Protein AF-M4RZ40-F1 (afdb_monomer_lite)

Sequence (75 aa):
MTNRDKTFLLSGNESTCIPLGQIHALENPGVLLLEVIEAQTGSYLGKDYIVRLDDFYAEFKDIVCKSKLIADDYC

Foldseek 3Di:
DAAAPDDDDDDPPDDDDRDAFTKDWDWDPDPDDDDDDDDDDDPDDDPVQKDFDDDDDDDDDIDTGIIHGHDDPPD

InterPro domains:
  IPR001538 Mannose-6-phosphate isomerase, type II, C-terminal [PF01050] (2-55)
  IPR011051 RmlC-like cupin domain superfamily [SSF51182] (2-58)
  IPR051161 Mannose-6-phosphate isomerase type 2 [PTHR46390] (3-53)

Secondary structure (DSSP, 8-state):
-EETTEE----TT------TT-EEEE---SSSPPP------SS---GGGEEEEP----SS----EEEEEPPPS--

Structure (mmCIF, N/CA/C/O backbone):
data_AF-M4RZ40-F1
#
_entry.id   AF-M4RZ40-F1
#
loop_
_atom_site.group_PDB
_atom_site.id
_atom_site.type_symbol
_atom_site.label_atom_id
_atom_site.label_alt_id
_atom_site.label_comp_id
_atom_site.l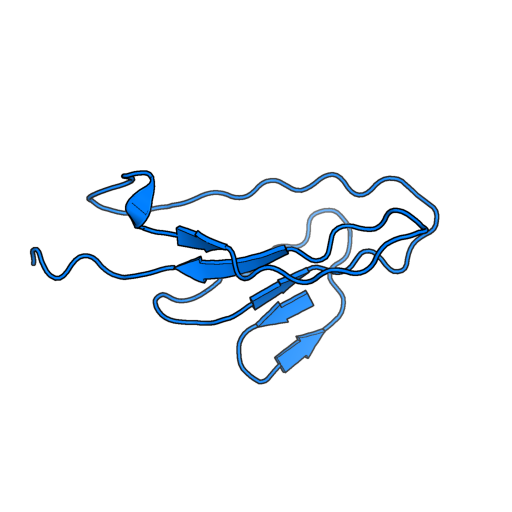abel_asym_id
_atom_site.label_entity_id
_atom_site.label_seq_id
_atom_site.pdbx_PDB_ins_code
_atom_site.Cartn_x
_atom_site.Cartn_y
_atom_site.Cartn_z
_atom_site.occupancy
_atom_site.B_iso_or_equiv
_atom_site.auth_seq_id
_atom_site.auth_comp_id
_atom_site.auth_asym_id
_atom_site.auth_atom_id
_atom_site.pdbx_PDB_model_num
ATOM 1 N N . MET A 1 1 ? 2.854 0.847 -7.371 1.00 89.38 1 MET A N 1
ATOM 2 C CA . MET A 1 1 ? 2.079 1.169 -6.154 1.00 89.38 1 MET A CA 1
ATOM 3 C C . MET A 1 1 ? 0.842 1.947 -6.549 1.00 89.38 1 MET A C 1
ATOM 5 O O . MET A 1 1 ? 0.958 2.928 -7.273 1.00 89.38 1 MET A O 1
ATOM 9 N N . THR A 1 2 ? -0.316 1.540 -6.051 1.00 91.19 2 THR A N 1
ATOM 10 C CA . THR A 1 2 ? -1.573 2.278 -6.145 1.00 91.19 2 THR A CA 1
ATOM 11 C C . THR A 1 2 ? -2.015 2.640 -4.735 1.00 91.19 2 THR A C 1
ATOM 13 O O . THR A 1 2 ? -2.104 1.772 -3.875 1.00 91.19 2 THR A O 1
ATOM 16 N N . ASN A 1 3 ? -2.267 3.921 -4.484 1.00 91.12 3 ASN A N 1
ATOM 17 C CA . ASN A 1 3 ? -2.737 4.449 -3.207 1.00 91.12 3 ASN A CA 1
ATOM 18 C C . ASN A 1 3 ? -3.919 5.380 -3.485 1.00 91.12 3 ASN A C 1
ATOM 20 O O . ASN A 1 3 ? -3.731 6.462 -4.054 1.00 91.12 3 ASN A O 1
ATOM 24 N N . ARG A 1 4 ? -5.131 4.954 -3.106 1.00 87.69 4 ARG A N 1
ATOM 25 C CA . ARG A 1 4 ? -6.383 5.604 -3.527 1.00 87.69 4 ARG A CA 1
ATOM 26 C C . ARG A 1 4 ? -6.483 5.642 -5.060 1.00 87.69 4 ARG A C 1
ATOM 28 O O . ARG A 1 4 ? -6.371 4.608 -5.707 1.00 87.69 4 ARG A O 1
ATOM 35 N N . ASP A 1 5 ? -6.611 6.838 -5.629 1.00 89.81 5 ASP A N 1
ATOM 36 C CA . ASP A 1 5 ? -6.760 7.095 -7.063 1.00 89.81 5 ASP A CA 1
ATOM 37 C C . ASP A 1 5 ? -5.420 7.337 -7.778 1.00 89.81 5 ASP A C 1
ATOM 39 O O . ASP A 1 5 ? -5.391 7.706 -8.951 1.00 89.81 5 ASP A O 1
ATOM 43 N N . LYS A 1 6 ? -4.289 7.200 -7.070 1.00 91.75 6 LYS A N 1
ATOM 44 C CA . LYS A 1 6 ? -2.960 7.486 -7.619 1.00 91.75 6 LYS A CA 1
ATOM 45 C C . LYS A 1 6 ? -2.151 6.217 -7.786 1.00 91.75 6 LYS A C 1
ATOM 47 O O . LYS A 1 6 ? -1.912 5.505 -6.814 1.00 91.75 6 LYS A O 1
ATOM 52 N N . THR A 1 7 ? -1.637 6.019 -8.994 1.00 93.06 7 THR A N 1
ATOM 53 C CA . THR A 1 7 ? -0.664 4.972 -9.306 1.00 93.06 7 THR A CA 1
ATOM 54 C C . THR A 1 7 ? 0.682 5.598 -9.635 1.00 93.06 7 THR A C 1
ATOM 56 O O . THR A 1 7 ? 0.761 6.546 -10.415 1.00 93.06 7 THR A O 1
ATOM 59 N N . PHE A 1 8 ? 1.737 5.079 -9.019 1.00 94.00 8 PHE A N 1
ATOM 60 C CA . PHE A 1 8 ? 3.109 5.538 -9.201 1.00 94.00 8 PHE A CA 1
ATOM 61 C C . PHE A 1 8 ? 4.112 4.403 -8.960 1.00 94.00 8 PHE A C 1
ATOM 63 O O . PHE A 1 8 ? 3.800 3.379 -8.336 1.00 94.00 8 PHE A O 1
ATOM 70 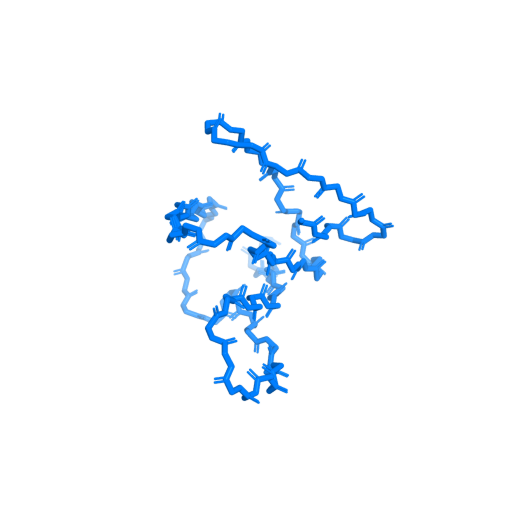N N . LEU A 1 9 ? 5.321 4.583 -9.489 1.00 92.69 9 LEU A N 1
ATOM 71 C CA . LEU A 1 9 ? 6.450 3.691 -9.243 1.00 92.69 9 LEU A CA 1
ATOM 72 C C . LEU A 1 9 ? 7.112 4.056 -7.913 1.00 92.69 9 LEU A C 1
ATOM 74 O O . LEU A 1 9 ? 7.208 5.232 -7.574 1.00 92.69 9 LEU A O 1
ATOM 78 N N . LEU A 1 10 ? 7.541 3.030 -7.182 1.00 91.06 10 LEU A N 1
ATOM 79 C CA . LEU A 1 10 ? 8.398 3.151 -6.009 1.00 91.06 10 LEU A CA 1
ATOM 80 C C . LEU A 1 10 ? 9.701 2.413 -6.309 1.00 91.06 10 LEU A C 1
ATOM 82 O O . LEU A 1 10 ? 9.673 1.272 -6.771 1.00 91.06 10 LEU A O 1
ATOM 86 N N . SER A 1 11 ? 10.818 3.075 -6.053 1.00 89.19 11 SER A N 1
ATOM 87 C CA . SER A 1 11 ? 12.168 2.531 -6.170 1.00 89.19 11 SER A CA 1
ATOM 88 C C . SER A 1 11 ? 12.672 2.020 -4.817 1.00 89.19 11 SER A C 1
ATOM 90 O O . SER A 1 11 ? 12.072 2.264 -3.769 1.00 89.19 11 SER A O 1
ATOM 92 N N . GLY A 1 12 ? 13.805 1.312 -4.821 1.00 87.00 12 GLY A N 1
ATOM 93 C CA . GLY A 1 12 ? 14.453 0.880 -3.581 1.00 87.00 12 GLY A CA 1
ATOM 94 C C . GLY A 1 12 ? 14.752 2.064 -2.654 1.00 87.00 12 GLY A C 1
ATOM 95 O O . GLY A 1 12 ? 15.222 3.104 -3.110 1.00 87.00 12 GLY A O 1
ATOM 96 N N . ASN A 1 13 ? 14.494 1.888 -1.355 1.00 87.62 13 ASN A N 1
ATOM 97 C CA . ASN A 1 13 ? 14.578 2.918 -0.307 1.00 87.62 13 ASN A CA 1
ATOM 98 C C . ASN A 1 13 ? 13.550 4.060 -0.404 1.00 87.62 13 ASN A C 1
ATOM 100 O O . ASN A 1 13 ? 13.639 5.020 0.363 1.00 87.62 13 ASN A O 1
ATOM 104 N N . GLU A 1 14 ? 12.557 3.967 -1.289 1.00 93.38 14 GLU A N 1
ATOM 105 C CA . GLU A 1 14 ? 11.405 4.867 -1.269 1.00 93.38 14 GLU A CA 1
ATOM 106 C C . GLU A 1 14 ? 10.280 4.306 -0.395 1.00 93.38 14 GLU A C 1
ATOM 108 O O . GLU A 1 14 ? 10.160 3.102 -0.171 1.00 93.38 14 GLU A O 1
ATOM 113 N N . SER A 1 15 ? 9.437 5.199 0.117 1.00 93.19 15 SER A N 1
ATOM 114 C CA . SER A 1 15 ? 8.305 4.830 0.961 1.00 93.19 15 SER A CA 1
ATOM 115 C C . SER A 1 15 ? 7.092 5.691 0.650 1.00 93.19 15 SER A C 1
ATOM 117 O O . SER A 1 15 ? 7.184 6.777 0.075 1.00 93.19 15 SER A O 1
ATOM 119 N N . THR A 1 16 ? 5.923 5.197 1.037 1.00 92.44 16 THR A N 1
ATOM 120 C CA . THR A 1 16 ? 4.684 5.959 0.974 1.00 92.44 16 THR A CA 1
ATOM 121 C C . THR A 1 16 ? 3.811 5.608 2.167 1.00 92.44 16 THR A C 1
ATOM 123 O O . THR A 1 16 ? 3.846 4.483 2.663 1.00 92.44 16 THR A O 1
ATOM 126 N N . CYS A 1 17 ? 3.027 6.576 2.630 1.00 90.69 17 CYS A N 1
ATOM 127 C CA . CYS A 1 17 ? 2.054 6.355 3.687 1.00 90.69 17 CYS A CA 1
ATOM 128 C C . CYS A 1 17 ? 0.716 5.951 3.069 1.00 90.69 17 CYS A C 1
ATOM 130 O O . CYS A 1 17 ? 0.204 6.633 2.177 1.00 90.69 17 CYS A O 1
ATOM 132 N N . ILE A 1 18 ? 0.142 4.860 3.564 1.00 88.62 18 ILE A N 1
ATOM 133 C CA . ILE A 1 18 ? -1.206 4.423 3.216 1.00 88.62 18 ILE A CA 1
ATOM 134 C C . ILE A 1 18 ? -2.157 5.010 4.260 1.00 88.62 18 ILE A C 1
ATOM 136 O O . ILE A 1 18 ? -2.072 4.651 5.434 1.00 88.62 18 ILE A O 1
ATOM 140 N N . PRO A 1 19 ? -3.072 5.908 3.874 1.00 85.12 19 PRO A N 1
ATOM 141 C CA . PRO A 1 19 ? -3.998 6.480 4.835 1.00 85.12 19 PRO A CA 1
ATOM 142 C C . PRO A 1 19 ? -5.053 5.463 5.281 1.00 85.12 19 PRO A C 1
ATOM 144 O O . PRO A 1 19 ? -5.457 4.588 4.513 1.00 85.12 19 PRO A O 1
ATOM 147 N N . LEU A 1 20 ? -5.576 5.652 6.491 1.00 84.56 20 LEU A N 1
ATOM 148 C CA . LEU A 1 20 ? -6.669 4.840 7.022 1.00 84.56 20 LEU A CA 1
ATOM 149 C C . LEU A 1 20 ? -7.895 4.855 6.099 1.00 84.56 20 LEU A C 1
ATOM 151 O O . LEU A 1 20 ? -8.243 5.870 5.486 1.00 84.56 20 LEU A O 1
ATOM 155 N N . GLY A 1 21 ? -8.555 3.707 6.010 1.00 83.25 21 GLY A N 1
ATOM 156 C CA . GLY A 1 21 ? -9.765 3.486 5.229 1.00 83.25 21 GLY A CA 1
ATOM 157 C C . GLY A 1 21 ? -9.537 3.300 3.728 1.00 83.25 21 GLY A C 1
ATOM 158 O O . GLY A 1 21 ? -10.515 3.145 2.992 1.00 83.25 21 GLY A O 1
ATOM 159 N N . GLN A 1 22 ? -8.289 3.317 3.260 1.00 86.69 22 GLN A N 1
ATOM 160 C CA . GLN A 1 22 ? -7.978 3.369 1.834 1.00 86.69 22 GLN A CA 1
ATOM 161 C C . GLN A 1 22 ? -7.512 2.037 1.291 1.00 86.69 22 GLN A C 1
ATOM 163 O O . GLN A 1 22 ? -6.672 1.363 1.887 1.00 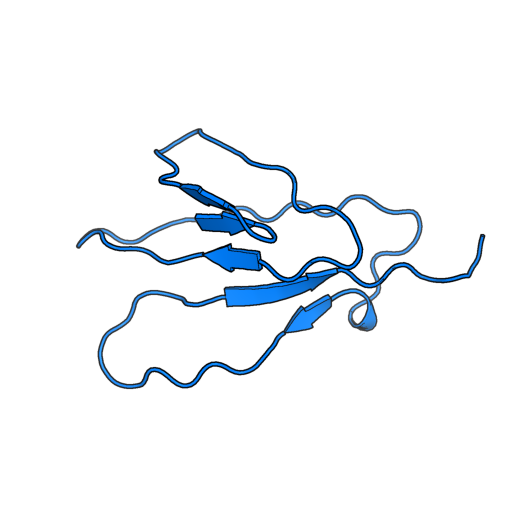86.69 22 GLN A O 1
ATOM 168 N N . ILE A 1 23 ? -8.034 1.708 0.113 1.00 88.31 23 ILE A N 1
ATOM 169 C CA . ILE A 1 23 ? -7.537 0.586 -0.666 1.00 88.31 23 ILE A CA 1
ATOM 170 C C . ILE A 1 23 ? -6.219 1.011 -1.308 1.00 88.31 23 ILE A C 1
ATOM 172 O O . ILE A 1 23 ? -6.103 2.094 -1.892 1.00 88.31 23 ILE A O 1
ATOM 176 N N . HIS A 1 24 ? -5.229 0.144 -1.192 1.00 88.69 24 HIS A N 1
ATOM 177 C CA . HIS A 1 24 ? -3.954 0.274 -1.875 1.00 88.69 24 HIS A CA 1
ATOM 178 C C . HIS A 1 24 ? -3.551 -1.069 -2.475 1.00 88.69 24 HIS A C 1
ATOM 180 O O . HIS A 1 24 ? -4.063 -2.107 -2.060 1.00 88.69 24 HIS A O 1
ATOM 186 N N . ALA A 1 25 ? -2.650 -1.029 -3.453 1.00 88.62 25 ALA A N 1
ATOM 187 C CA . ALA A 1 25 ? -2.090 -2.203 -4.105 1.00 88.62 25 ALA A CA 1
ATOM 188 C C . ALA A 1 25 ? -0.598 -1.997 -4.366 1.00 88.62 25 ALA A C 1
ATOM 190 O O . ALA A 1 25 ? -0.187 -0.949 -4.871 1.00 88.62 25 ALA A O 1
ATOM 191 N N . LEU A 1 26 ? 0.214 -3.003 -4.071 1.00 87.94 26 LEU A N 1
ATOM 192 C CA . LEU A 1 26 ? 1.593 -3.066 -4.541 1.00 87.94 26 LEU A CA 1
ATOM 193 C C . LEU A 1 26 ? 1.685 -4.123 -5.637 1.00 87.94 26 LEU A C 1
ATOM 195 O O . LEU A 1 26 ? 1.020 -5.143 -5.539 1.00 87.94 26 LEU A O 1
ATOM 199 N N . GLU A 1 27 ? 2.479 -3.847 -6.663 1.00 85.88 27 GLU A N 1
ATOM 200 C CA . GLU A 1 27 ? 2.775 -4.752 -7.772 1.00 85.88 27 GLU A CA 1
ATOM 201 C C . GLU A 1 27 ? 4.279 -4.648 -8.025 1.00 85.88 27 GLU A C 1
ATOM 203 O O . GLU A 1 27 ? 4.829 -3.539 -7.980 1.00 85.88 27 GLU A O 1
ATOM 208 N N . ASN A 1 28 ? 4.936 -5.784 -8.255 1.00 86.75 28 ASN A N 1
ATOM 209 C CA . ASN A 1 28 ? 6.340 -5.840 -8.643 1.00 86.75 28 ASN A CA 1
ATOM 210 C C . ASN A 1 28 ? 6.434 -6.065 -10.160 1.00 86.75 28 ASN A C 1
ATOM 212 O O . ASN A 1 28 ? 6.289 -7.196 -10.601 1.00 86.75 28 ASN A O 1
ATOM 216 N N . PRO A 1 29 ? 6.677 -5.028 -10.977 1.00 84.44 29 PRO A N 1
ATOM 217 C CA . PRO A 1 29 ? 6.862 -5.199 -12.420 1.00 84.44 29 PRO A CA 1
ATOM 218 C C . PRO A 1 29 ? 8.272 -5.702 -12.786 1.00 84.44 29 PRO A C 1
ATOM 220 O O . PRO A 1 29 ? 8.597 -5.842 -13.965 1.00 84.44 29 PRO A O 1
ATOM 223 N N . GLY A 1 30 ? 9.156 -5.866 -11.797 1.00 81.31 30 GLY A N 1
ATOM 224 C CA . GLY A 1 30 ? 10.544 -6.253 -11.993 1.00 81.31 30 GLY A CA 1
ATOM 225 C C . GLY A 1 30 ? 10.738 -7.766 -12.006 1.00 81.31 30 GLY A C 1
ATOM 226 O O . GLY A 1 30 ? 9.981 -8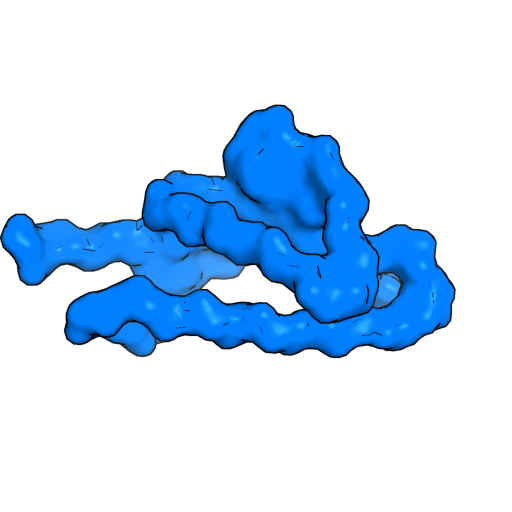.517 -11.416 1.00 81.31 30 GLY A O 1
ATOM 227 N N . VAL A 1 31 ? 11.831 -8.215 -12.622 1.00 80.19 31 VAL A N 1
ATOM 228 C CA . VAL A 1 31 ? 12.230 -9.637 -12.625 1.00 80.19 31 VAL A CA 1
ATOM 229 C C . VAL A 1 31 ? 12.973 -10.066 -11.354 1.00 80.19 31 VAL A C 1
ATOM 231 O O . VAL A 1 31 ? 13.298 -11.240 -11.183 1.00 80.19 31 VAL A O 1
ATOM 234 N N . LEU A 1 32 ? 13.315 -9.103 -10.494 1.00 83.44 32 LEU A N 1
ATOM 235 C CA . LEU A 1 32 ? 14.006 -9.336 -9.230 1.00 83.44 32 LEU A CA 1
ATOM 236 C C . LEU A 1 32 ? 12.992 -9.494 -8.100 1.00 83.44 32 LEU A C 1
ATOM 238 O O . LEU A 1 32 ? 11.920 -8.892 -8.131 1.00 83.44 32 LEU A O 1
ATOM 242 N N . LEU A 1 33 ? 13.369 -10.267 -7.080 1.00 82.44 33 LEU A N 1
ATOM 243 C CA . LEU A 1 33 ? 12.569 -10.412 -5.870 1.00 82.44 33 LEU A CA 1
ATOM 244 C C . LEU A 1 33 ? 12.394 -9.047 -5.192 1.00 82.44 33 LEU A C 1
ATOM 246 O O . LEU A 1 33 ? 13.377 -8.367 -4.897 1.00 82.44 33 LEU A O 1
ATOM 250 N N . LEU A 1 34 ? 11.143 -8.680 -4.924 1.00 82.25 34 LEU A N 1
ATOM 251 C CA . LEU A 1 34 ? 10.805 -7.481 -4.173 1.00 82.25 34 LEU A CA 1
ATOM 252 C C . LEU A 1 34 ? 10.707 -7.801 -2.677 1.00 82.25 34 LEU A C 1
ATOM 254 O O . LEU A 1 34 ? 9.866 -8.596 -2.256 1.00 82.25 34 LEU A O 1
ATOM 258 N N . GLU A 1 35 ? 11.538 -7.142 -1.874 1.00 84.00 35 GLU A N 1
ATOM 259 C CA . GLU A 1 35 ? 11.437 -7.144 -0.414 1.00 84.00 35 GLU A CA 1
ATOM 260 C C . GLU A 1 35 ? 10.716 -5.877 0.054 1.00 84.00 35 GLU A C 1
ATOM 262 O O . GLU A 1 35 ? 11.053 -4.765 -0.355 1.00 84.00 35 GLU A O 1
ATOM 267 N N . VAL A 1 36 ? 9.707 -6.043 0.910 1.00 86.50 36 VAL A N 1
ATOM 268 C CA . VAL A 1 36 ? 8.851 -4.948 1.383 1.00 86.50 36 VAL A CA 1
ATOM 269 C C . VAL A 1 36 ? 8.771 -4.998 2.896 1.00 86.50 36 VAL A C 1
ATOM 271 O O . VAL A 1 36 ? 8.582 -6.063 3.482 1.00 86.50 36 VAL A O 1
ATOM 274 N N . ILE A 1 37 ? 8.871 -3.829 3.522 1.00 87.69 37 ILE A N 1
ATOM 275 C CA . ILE A 1 37 ? 8.604 -3.655 4.945 1.00 87.69 37 ILE A CA 1
ATOM 276 C C . ILE A 1 37 ? 7.319 -2.847 5.074 1.00 87.69 37 ILE A C 1
ATOM 278 O O . ILE A 1 37 ? 7.253 -1.696 4.646 1.00 87.69 37 ILE A O 1
ATOM 282 N N . GLU A 1 38 ? 6.304 -3.452 5.680 1.00 86.19 38 GLU A N 1
ATOM 283 C CA . GLU A 1 38 ? 5.082 -2.763 6.076 1.00 86.19 38 GLU A CA 1
ATOM 284 C C . GLU A 1 38 ? 5.174 -2.432 7.567 1.00 86.19 38 GLU A C 1
ATOM 286 O O . GLU A 1 38 ? 5.290 -3.324 8.408 1.00 86.19 38 GLU A O 1
ATOM 291 N N . ALA A 1 39 ? 5.148 -1.141 7.892 1.00 86.00 39 ALA A N 1
ATOM 292 C CA . ALA A 1 39 ? 5.111 -0.665 9.267 1.00 86.00 39 ALA A CA 1
ATOM 293 C C . ALA A 1 39 ? 3.735 -0.065 9.557 1.00 86.00 39 ALA A C 1
ATOM 295 O O . ALA A 1 39 ? 3.262 0.803 8.824 1.00 86.00 39 ALA A O 1
ATOM 296 N N . GLN A 1 40 ? 3.113 -0.515 10.643 1.00 80.69 40 GLN A N 1
ATOM 297 C CA . GLN A 1 40 ? 1.812 -0.035 11.098 1.00 80.69 40 GLN A CA 1
ATOM 298 C C . GLN A 1 40 ? 1.983 0.769 12.382 1.00 80.69 40 GLN A C 1
ATOM 300 O O . GLN A 1 40 ? 2.762 0.403 13.264 1.00 80.69 40 GLN A O 1
ATOM 305 N N . THR A 1 41 ? 1.246 1.871 12.486 1.00 75.75 41 THR A N 1
ATOM 306 C CA . THR A 1 41 ? 1.231 2.736 13.664 1.00 75.75 41 THR A CA 1
ATOM 307 C C . THR A 1 41 ? -0.217 2.989 14.074 1.00 75.75 41 THR A C 1
ATOM 309 O O . THR A 1 41 ? -1.055 3.341 13.250 1.00 75.75 41 THR A O 1
ATOM 312 N N . GLY A 1 42 ? -0.530 2.770 15.351 1.00 74.19 42 GLY A N 1
ATOM 313 C CA . GLY A 1 42 ? -1.890 2.880 15.875 1.00 74.19 42 GLY A CA 1
ATOM 314 C C . GLY A 1 42 ? -1.953 2.540 17.361 1.00 74.19 42 GLY A C 1
ATOM 315 O O . GLY A 1 42 ? -1.031 1.931 17.903 1.00 74.19 42 GLY A O 1
ATOM 316 N N . SER A 1 43 ? -3.031 2.956 18.028 1.00 71.06 43 SER A N 1
ATOM 317 C CA . SER A 1 43 ? -3.315 2.616 19.431 1.00 71.06 43 SER A CA 1
ATOM 318 C C . SER A 1 43 ? -3.758 1.160 19.605 1.00 71.06 43 SER A C 1
ATOM 320 O O . SER A 1 43 ? -3.588 0.593 20.684 1.00 71.06 43 SER A O 1
ATOM 322 N N . TYR A 1 44 ? -4.270 0.543 18.539 1.00 67.75 44 TYR A N 1
ATOM 323 C CA . TYR A 1 44 ? -4.614 -0.869 18.461 1.00 67.75 44 TYR A CA 1
ATOM 324 C C . TYR A 1 44 ? -4.081 -1.452 17.148 1.00 67.75 44 TYR A C 1
ATOM 326 O O . TYR A 1 44 ? -4.245 -0.867 16.082 1.00 67.75 44 TYR A O 1
ATOM 334 N N . LEU A 1 45 ? -3.390 -2.589 17.247 1.00 67.19 45 LEU A N 1
ATOM 335 C CA . LEU A 1 45 ? -2.757 -3.305 16.130 1.00 67.19 45 LEU A CA 1
ATOM 336 C C . LEU A 1 45 ? -3.266 -4.753 16.073 1.00 67.19 45 LEU A C 1
ATOM 338 O O . LEU A 1 45 ? -2.499 -5.705 15.910 1.00 67.19 45 LEU A O 1
ATOM 342 N N . GLY A 1 46 ? -4.565 -4.942 16.314 1.00 68.00 46 GLY A N 1
ATOM 343 C CA . GLY A 1 46 ? -5.193 -6.252 16.197 1.00 68.00 46 GLY A CA 1
ATOM 344 C C . GLY A 1 46 ? -5.209 -6.742 14.751 1.00 68.00 46 GLY A C 1
ATOM 345 O O . GLY A 1 46 ? -5.148 -5.963 13.801 1.00 68.00 46 GLY A O 1
ATOM 346 N N . LYS A 1 47 ? -5.317 -8.063 14.577 1.00 63.28 47 LYS A N 1
ATOM 347 C CA . LYS A 1 47 ? -5.335 -8.701 13.249 1.00 63.28 47 LYS A CA 1
ATOM 348 C C . LYS A 1 47 ? -6.507 -8.247 12.369 1.00 63.28 47 LYS A C 1
ATOM 350 O O . LYS A 1 47 ? -6.407 -8.356 11.152 1.00 63.28 47 LYS A O 1
ATOM 355 N N . ASP A 1 48 ? -7.565 -7.717 12.975 1.00 73.25 48 ASP A N 1
ATOM 356 C CA . ASP A 1 48 ? -8.800 -7.311 12.298 1.00 73.25 48 ASP A CA 1
ATOM 357 C C . ASP A 1 48 ? -8.714 -5.897 11.687 1.00 73.25 48 ASP A C 1
ATOM 359 O O . ASP A 1 48 ? -9.607 -5.477 10.955 1.00 73.25 48 ASP A O 1
ATOM 363 N N . TYR A 1 49 ? -7.615 -5.173 11.931 1.00 72.44 49 TYR A N 1
ATOM 364 C CA . TYR A 1 49 ? -7.409 -3.798 11.460 1.00 72.44 49 TYR A CA 1
ATOM 365 C C . TYR A 1 49 ? -7.034 -3.714 9.971 1.00 72.44 49 TYR A C 1
ATOM 367 O O . TYR A 1 49 ? -7.024 -2.636 9.377 1.00 72.44 49 TYR A O 1
ATOM 375 N N . ILE A 1 50 ? -6.708 -4.842 9.335 1.00 78.00 50 ILE A N 1
ATOM 376 C CA . ILE A 1 50 ? -6.388 -4.894 7.907 1.00 78.00 50 ILE A CA 1
ATOM 377 C C . ILE A 1 50 ? -7.242 -5.946 7.238 1.00 78.00 50 ILE A C 1
ATOM 379 O O . ILE A 1 50 ? -7.099 -7.144 7.478 1.00 78.00 50 ILE A O 1
ATOM 383 N N . VAL A 1 51 ? -8.064 -5.490 6.302 1.00 81.56 51 VAL A N 1
ATOM 384 C CA . VAL A 1 51 ? -8.764 -6.387 5.392 1.00 81.56 51 VAL A CA 1
ATOM 385 C C . VAL A 1 51 ? -7.893 -6.583 4.170 1.00 81.56 51 VAL A C 1
ATOM 387 O O . VAL A 1 51 ? -7.665 -5.647 3.400 1.00 81.56 51 VAL A O 1
ATOM 390 N N . ARG A 1 52 ? -7.409 -7.813 3.998 1.00 82.69 52 ARG A N 1
ATOM 391 C CA . ARG A 1 52 ? -6.810 -8.265 2.744 1.00 82.69 52 ARG A CA 1
ATOM 392 C C . ARG A 1 52 ? -7.940 -8.581 1.777 1.00 82.69 52 ARG A C 1
ATOM 394 O O . ARG A 1 52 ? -8.852 -9.331 2.110 1.00 82.69 52 ARG A O 1
ATOM 401 N N . LEU A 1 53 ? -7.902 -7.944 0.619 1.00 78.94 53 LEU A N 1
ATOM 402 C CA . LEU A 1 53 ? -8.840 -8.189 -0.460 1.00 78.94 53 LEU A CA 1
ATOM 403 C C . LEU A 1 53 ? -8.212 -9.265 -1.342 1.00 78.94 53 LEU A C 1
ATOM 405 O O . LEU A 1 53 ? -7.093 -9.081 -1.822 1.00 78.94 53 LEU A O 1
ATOM 409 N N . ASP A 1 54 ? -8.905 -10.387 -1.512 1.00 67.69 54 ASP A N 1
ATOM 410 C CA . ASP A 1 54 ? -8.427 -11.461 -2.376 1.00 67.69 54 ASP A CA 1
ATOM 411 C C . ASP A 1 54 ? -8.391 -10.978 -3.828 1.00 67.69 54 ASP A C 1
ATOM 413 O O . ASP A 1 54 ? -9.423 -10.664 -4.418 1.00 67.69 54 ASP A O 1
ATOM 417 N N . ASP A 1 55 ? -7.195 -10.971 -4.407 1.00 59.66 55 ASP A N 1
ATOM 418 C CA . ASP A 1 55 ? -6.982 -10.861 -5.843 1.00 59.66 55 ASP A CA 1
ATOM 419 C C . ASP A 1 55 ? -6.258 -12.133 -6.295 1.00 59.66 55 ASP A C 1
ATOM 421 O O . ASP A 1 55 ? -5.067 -12.334 -6.048 1.00 59.66 55 ASP A O 1
ATOM 425 N N . PHE A 1 56 ? -6.998 -13.028 -6.947 1.00 51.88 56 PHE A N 1
ATOM 426 C CA . PHE A 1 56 ? -6.425 -14.186 -7.619 1.00 51.88 56 PHE A CA 1
ATOM 427 C C . PHE A 1 56 ? -5.797 -13.735 -8.940 1.00 51.88 56 PHE A C 1
ATOM 429 O O . PHE A 1 56 ? -6.498 -13.563 -9.933 1.00 51.88 56 PHE A O 1
ATOM 436 N N . TYR A 1 57 ? -4.472 -13.610 -8.978 1.00 51.03 57 TYR A N 1
ATOM 437 C CA . TYR A 1 57 ? -3.717 -13.772 -10.220 1.00 51.03 57 TYR A CA 1
ATOM 438 C C . TYR A 1 57 ? -2.751 -14.944 -10.049 1.00 51.03 57 TYR A C 1
ATOM 440 O O . TYR A 1 57 ? -1.638 -14.825 -9.539 1.00 51.03 57 TYR A O 1
ATOM 448 N N . ALA A 1 58 ? -3.245 -16.125 -10.413 1.00 49.75 58 ALA A N 1
ATOM 449 C CA . ALA A 1 58 ? -2.460 -17.341 -10.512 1.00 49.75 58 ALA A CA 1
ATOM 450 C C . ALA A 1 58 ? -1.726 -17.347 -11.860 1.00 49.75 58 ALA A C 1
ATOM 452 O O . ALA A 1 58 ? -2.367 -17.299 -12.902 1.00 49.75 58 ALA A O 1
ATOM 453 N N . GLU A 1 59 ? -0.391 -17.349 -11.820 1.00 51.66 59 GLU A N 1
ATOM 454 C CA . GLU A 1 59 ? 0.485 -18.366 -12.444 1.00 51.66 59 GLU A CA 1
ATOM 455 C C . GLU A 1 59 ? 1.952 -17.916 -12.482 1.00 51.66 59 GLU A C 1
ATOM 457 O O . GLU A 1 59 ? 2.835 -18.769 -12.474 1.00 51.66 59 GLU A O 1
ATOM 462 N N . PHE A 1 60 ? 2.248 -16.616 -12.375 1.00 44.03 60 PHE A N 1
ATOM 463 C CA . PHE A 1 60 ? 3.613 -16.136 -12.151 1.00 44.03 60 PHE A CA 1
ATOM 464 C C . PHE A 1 60 ? 3.660 -15.068 -11.056 1.00 44.03 60 PHE A C 1
ATOM 466 O O . PHE A 1 60 ? 2.903 -14.102 -11.062 1.00 44.03 60 PHE A O 1
ATOM 473 N N . LYS A 1 61 ? 4.516 -15.356 -10.065 1.00 48.06 61 LYS A N 1
ATOM 474 C CA . LYS A 1 61 ? 4.758 -14.621 -8.821 1.00 48.06 61 LYS A CA 1
ATOM 475 C C . LYS A 1 61 ? 5.036 -13.158 -9.115 1.00 48.06 61 LYS A C 1
ATOM 477 O O . LYS A 1 61 ? 6.083 -12.913 -9.677 1.00 48.06 61 LYS A O 1
ATOM 482 N N . ASP A 1 62 ? 4.195 -12.254 -8.636 1.00 47.47 62 ASP A N 1
ATOM 483 C CA . ASP A 1 62 ? 4.612 -10.945 -8.138 1.00 47.47 62 ASP A CA 1
ATOM 484 C C . ASP A 1 62 ? 3.436 -10.354 -7.349 1.00 47.47 62 ASP A C 1
ATOM 486 O O . ASP A 1 62 ? 2.330 -10.188 -7.852 1.00 47.47 62 ASP A O 1
ATOM 490 N N . ILE A 1 63 ? 3.638 -10.201 -6.041 1.00 51.09 63 ILE A N 1
ATOM 491 C CA . ILE A 1 63 ? 2.594 -10.035 -5.020 1.00 51.09 63 ILE A CA 1
ATOM 492 C C . ILE A 1 63 ? 1.687 -8.843 -5.345 1.00 51.09 63 ILE A C 1
ATOM 494 O O . ILE A 1 63 ? 2.144 -7.707 -5.277 1.00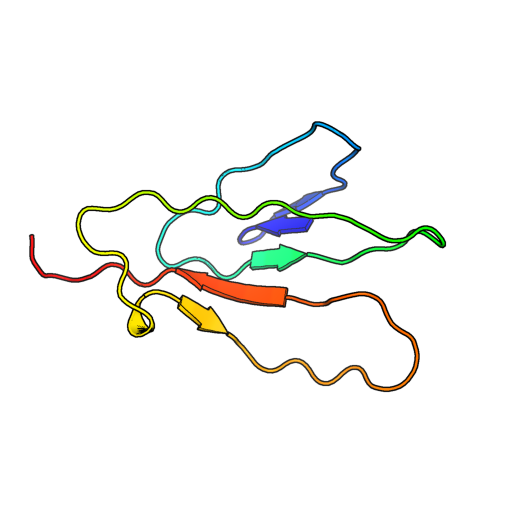 51.09 63 ILE A O 1
ATOM 498 N N . VAL A 1 64 ? 0.397 -9.103 -5.580 1.00 55.12 64 VAL A N 1
ATOM 499 C CA . VAL A 1 64 ? -0.667 -8.092 -5.529 1.00 55.12 64 VAL A CA 1
ATOM 500 C C . VAL A 1 64 ? -1.251 -8.103 -4.120 1.00 55.12 64 VAL A C 1
ATOM 502 O O . VAL A 1 64 ? -2.152 -8.876 -3.807 1.00 55.12 64 VAL A O 1
ATOM 505 N N . CYS A 1 65 ? -0.710 -7.276 -3.223 1.00 62.00 65 CYS A N 1
ATOM 506 C CA . CYS A 1 65 ? -1.320 -7.084 -1.905 1.00 62.00 65 CYS A CA 1
ATOM 507 C C . CYS A 1 65 ? -2.333 -5.949 -2.010 1.00 62.00 65 CYS A C 1
ATOM 509 O O . CYS A 1 65 ? -1.957 -4.779 -1.911 1.00 62.00 65 CYS A O 1
ATOM 511 N N . LYS A 1 66 ? -3.605 -6.287 -2.241 1.00 67.06 66 LYS A N 1
ATOM 512 C CA . LYS A 1 66 ? -4.698 -5.336 -2.055 1.00 67.06 66 LYS A CA 1
ATOM 513 C C . LYS A 1 66 ? -5.157 -5.385 -0.614 1.00 67.06 66 LYS A C 1
ATOM 515 O O . LYS A 1 66 ? -5.618 -6.420 -0.137 1.00 67.06 66 LYS A O 1
ATOM 520 N N . SER A 1 67 ? -5.051 -4.270 0.092 1.00 72.50 67 SER A N 1
ATOM 521 C CA . SER A 1 67 ? -5.579 -4.210 1.448 1.00 72.50 67 SER A CA 1
ATOM 522 C C . SER A 1 67 ? -6.119 -2.837 1.809 1.00 72.50 67 SER A C 1
ATOM 524 O O . SER A 1 67 ? -5.891 -1.843 1.114 1.00 72.50 67 SER A O 1
ATOM 526 N N . LYS A 1 68 ? -6.903 -2.806 2.882 1.00 73.81 68 LYS A N 1
ATOM 527 C CA . LYS A 1 68 ? -7.474 -1.596 3.459 1.00 73.81 68 LYS A CA 1
ATOM 528 C C . LYS A 1 68 ? -7.254 -1.615 4.964 1.00 73.81 68 LYS A C 1
ATOM 530 O O . LYS A 1 68 ? -7.704 -2.541 5.635 1.00 73.81 68 LYS A O 1
ATOM 535 N N . LEU A 1 69 ? -6.596 -0.573 5.470 1.00 74.00 69 LEU A N 1
ATOM 536 C CA . LEU A 1 69 ? -6.515 -0.287 6.903 1.00 74.00 69 LEU A CA 1
ATOM 537 C C . LEU A 1 69 ? -7.896 0.182 7.377 1.00 74.00 69 LEU A C 1
ATOM 539 O O . LEU A 1 69 ? -8.465 1.099 6.785 1.00 74.00 69 LEU A O 1
ATOM 543 N N . ILE A 1 70 ? -8.454 -0.439 8.405 1.00 67.69 70 ILE A N 1
ATOM 544 C CA . ILE A 1 70 ? -9.715 -0.051 9.050 1.00 67.69 70 ILE A CA 1
ATOM 545 C C . ILE A 1 70 ? -9.364 0.759 10.284 1.00 67.69 70 ILE A C 1
ATOM 547 O O . ILE A 1 70 ? -8.485 0.337 10.998 1.00 67.69 70 ILE A O 1
ATOM 551 N N . ALA A 1 71 ? -10.023 1.884 10.555 1.00 59.53 71 ALA A N 1
ATOM 552 C CA . ALA A 1 71 ? -9.876 2.542 11.851 1.00 59.53 71 ALA A CA 1
ATOM 553 C C . ALA A 1 71 ? -10.758 1.840 12.892 1.00 59.53 71 ALA A C 1
ATOM 555 O O . ALA A 1 71 ? -11.924 1.575 12.607 1.00 59.53 71 ALA A O 1
ATOM 556 N N . ASP A 1 72 ? -10.232 1.578 14.086 1.00 55.47 72 ASP A N 1
ATOM 557 C CA . ASP A 1 72 ? -11.076 1.200 15.213 1.00 55.47 72 ASP A CA 1
ATOM 558 C C . ASP A 1 72 ? -11.777 2.450 15.732 1.00 55.47 72 ASP A C 1
ATOM 560 O O . ASP A 1 72 ? -11.123 3.402 16.159 1.00 55.47 72 ASP A O 1
ATOM 564 N N . ASP A 1 73 ? -13.106 2.420 15.752 1.00 52.81 73 ASP A N 1
ATOM 565 C CA . ASP A 1 73 ? -13.965 3.483 16.289 1.00 52.81 73 ASP A CA 1
ATOM 566 C C . ASP 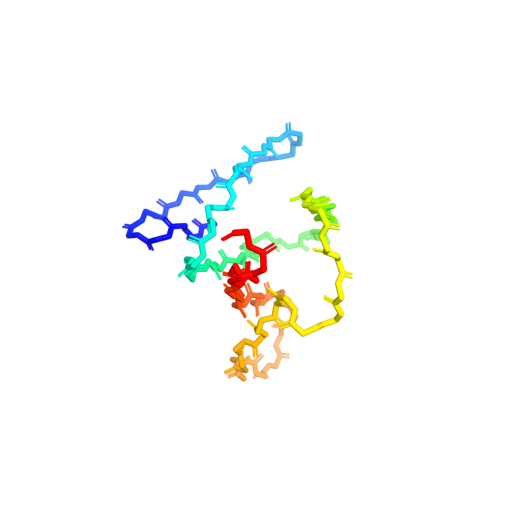A 1 73 ? -13.864 3.627 17.833 1.00 52.81 73 ASP A C 1
ATOM 568 O O . ASP A 1 73 ? -14.721 4.238 18.466 1.00 52.81 73 ASP A O 1
ATOM 572 N N . TYR A 1 74 ? -12.825 3.074 18.475 1.00 49.75 74 TYR A N 1
ATOM 573 C CA . TYR A 1 74 ? -12.566 3.176 19.919 1.00 49.75 74 TYR A CA 1
ATOM 574 C C . TYR A 1 74 ? -11.778 4.445 20.301 1.00 49.75 74 TYR A C 1
ATOM 576 O O . TYR A 1 74 ? -10.872 4.398 21.137 1.00 49.75 74 TYR A O 1
ATOM 584 N N . CYS A 1 75 ? -12.125 5.584 19.699 1.00 44.53 75 CYS A N 1
ATOM 585 C CA . CYS A 1 75 ? -11.708 6.918 20.142 1.00 44.53 75 CYS A CA 1
ATOM 586 C C . CYS A 1 75 ? -12.939 7.774 20.434 1.00 44.53 75 CYS A C 1
ATOM 588 O O . CYS A 1 75 ? -13.802 7.880 19.536 1.00 44.53 75 CYS A O 1
#

pLDDT: mean 76.21, std 14.71, range [44.03, 94.0]

Organism: NCBI:txid1129794

Radius of gyration: 13.53 Å; chains: 1; bounding box: 28×26×33 Å